Protein AF-A0A2E7Y4M9-F1 (afdb_monomer)

Solvent-accessible surface area (backbone atoms only — not comparable to full-atom values): 3893 Å² total; per-residue (Å²): 132,85,80,78,75,76,79,69,78,79,69,90,56,66,55,46,82,44,78,56,88,83,28,25,30,31,21,38,72,58,99,64,69,46,77,78,47,78,28,75,45,64,66,59,34,51,52,51,47,52,55,49,48,66,68,65,49,76,78,80,127

pLDDT: mean 78.56, std 20.92, range [37.0, 97.56]

Radius of gyration: 14.18 Å; Cα contacts (8 Å, |Δi|>4): 67; chains: 1; bounding box: 33×40×30 Å

Mean predicted aligned error: 9.39 Å

Nearest PDB structures (foldseek):
  2v43-assembly1_B  TM=4.639E-01  e=6.748E+00  Escherichia coli BL21(DE3)
  3qij-assembly2_B  TM=3.713E-01  e=3.276E+00  Homo sapiens
  4bv4-assembly1_R  TM=4.936E-01  e=4.260E+00  Drosophila melanogaster
  5xym-assembly1_O  TM=3.279E-01  e=4.858E+00  Mycolicibacterium smegmatis MC2 155

Sequence (61 aa):
MHSYQSPSSTSEKATMLLQIGNSWAVCTRTPVPIILARFPQRLDAVRWQQDHEARVRPQAA

Structure (mmCIF, N/CA/C/O backbone):
data_AF-A0A2E7Y4M9-F1
#
_entry.id   AF-A0A2E7Y4M9-F1
#
loop_
_atom_site.group_PDB
_atom_site.id
_atom_site.type_symbol
_atom_site.label_atom_id
_atom_site.label_alt_id
_atom_site.label_comp_id
_atom_site.label_asym_id
_atom_site.label_entity_id
_atom_site.label_seq_id
_atom_site.pdbx_PDB_ins_code
_atom_site.Cartn_x
_atom_site.Cartn_y
_atom_site.Cartn_z
_atom_site.occupancy
_atom_site.B_iso_or_equiv
_atom_site.auth_seq_id
_atom_site.auth_comp_id
_atom_site.auth_asym_id
_atom_site.auth_atom_id
_atom_site.pdbx_PDB_model_num
ATOM 1 N N . MET A 1 1 ? -14.709 32.860 -16.369 1.00 43.78 1 MET A N 1
ATOM 2 C CA . MET A 1 1 ? -14.437 31.590 -17.073 1.00 43.78 1 MET A CA 1
ATOM 3 C C . MET A 1 1 ? -13.877 30.616 -16.052 1.00 43.78 1 MET A C 1
ATOM 5 O O . MET A 1 1 ? -12.862 30.926 -15.446 1.00 43.78 1 MET A O 1
ATOM 9 N N . HIS A 1 2 ? -14.600 29.531 -15.767 1.00 42.38 2 HIS A N 1
ATOM 10 C CA . HIS A 1 2 ? -14.187 28.517 -14.795 1.00 42.38 2 HIS A CA 1
ATOM 11 C C . HIS A 1 2 ? -13.034 27.697 -15.381 1.00 42.38 2 HIS A C 1
ATOM 13 O O . HIS A 1 2 ? -13.201 27.049 -16.413 1.00 42.38 2 HIS A O 1
ATOM 19 N N . SER A 1 3 ? -11.871 27.748 -14.734 1.00 46.12 3 SER A N 1
ATOM 20 C CA . SER A 1 3 ? -10.742 26.871 -15.030 1.00 46.12 3 SER A CA 1
ATOM 21 C C . SER A 1 3 ? -11.147 25.440 -14.695 1.00 46.12 3 SER A C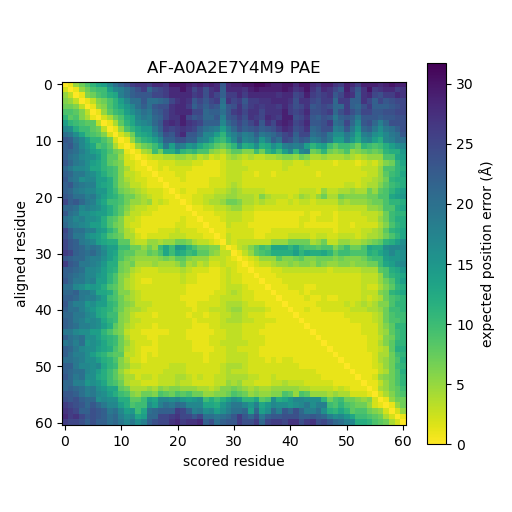 1
ATOM 23 O O . SER A 1 3 ? -11.231 25.073 -13.524 1.00 46.12 3 SER A O 1
ATOM 25 N N . TYR A 1 4 ? -11.427 24.637 -15.718 1.00 46.28 4 TYR A N 1
ATOM 26 C CA . TYR A 1 4 ? -11.535 23.194 -15.562 1.00 46.28 4 TYR A CA 1
ATOM 27 C C . TYR A 1 4 ? -10.159 22.678 -15.135 1.00 46.28 4 TYR A C 1
ATOM 29 O O . TYR A 1 4 ? -9.235 22.595 -15.940 1.00 46.28 4 TYR A O 1
ATOM 37 N N . GLN A 1 5 ? -10.007 22.388 -13.841 1.00 40.19 5 GLN A N 1
ATOM 38 C CA . GLN A 1 5 ? -8.942 21.522 -13.354 1.00 40.19 5 GLN A CA 1
ATOM 39 C C . GLN A 1 5 ? -9.032 20.215 -14.141 1.00 40.19 5 GLN A C 1
ATOM 41 O O . GLN A 1 5 ? -10.026 19.496 -14.038 1.00 40.19 5 GLN A O 1
ATOM 46 N N . SER A 1 6 ? -8.011 19.929 -14.948 1.00 37.00 6 SER A N 1
ATOM 47 C CA . SER A 1 6 ? -7.855 18.637 -15.607 1.00 37.00 6 SER A CA 1
ATOM 48 C C . SER A 1 6 ? -7.990 17.529 -14.557 1.00 37.00 6 SER A C 1
ATOM 50 O O . SER A 1 6 ? -7.269 17.574 -13.553 1.00 37.00 6 SER A O 1
ATOM 52 N N . PRO A 1 7 ? -8.892 16.547 -14.738 1.00 46.41 7 PRO A N 1
ATOM 53 C CA . PRO A 1 7 ? -8.959 15.417 -13.834 1.00 46.41 7 PRO A CA 1
ATOM 54 C C . PRO A 1 7 ? -7.613 14.698 -13.892 1.00 46.41 7 PRO A C 1
ATOM 56 O O . PRO A 1 7 ? -7.111 14.373 -14.966 1.00 46.41 7 PRO A O 1
ATOM 59 N N . SER A 1 8 ? -7.023 14.564 -12.706 1.00 39.28 8 SER A N 1
ATOM 60 C CA . SER A 1 8 ? -5.868 13.760 -12.331 1.00 39.28 8 SER A CA 1
ATOM 61 C C . SER A 1 8 ? -5.251 12.954 -13.471 1.00 39.28 8 SER A C 1
ATOM 63 O O . SER A 1 8 ? -5.820 11.950 -13.894 1.00 39.28 8 SER A O 1
ATOM 65 N N . SER A 1 9 ? -4.035 13.352 -13.870 1.00 40.62 9 SER A N 1
ATOM 66 C CA . SER A 1 9 ? -3.052 12.447 -14.473 1.00 40.62 9 SER A CA 1
ATOM 67 C C . SER A 1 9 ? -3.214 11.092 -13.792 1.00 40.62 9 SER A C 1
ATOM 69 O O . SER A 1 9 ? -3.059 11.007 -12.567 1.00 40.62 9 SER A O 1
ATOM 71 N N . THR A 1 10 ? -3.683 10.085 -14.534 1.00 47.53 10 THR A N 1
ATOM 72 C CA . THR A 1 10 ? -3.861 8.716 -14.055 1.00 47.53 10 THR A CA 1
ATOM 73 C C . THR A 1 10 ? -2.493 8.247 -13.619 1.00 47.53 10 THR A C 1
ATOM 75 O O . THR A 1 10 ? -1.717 7.748 -14.422 1.00 47.53 10 THR A O 1
ATOM 78 N N . SER A 1 11 ? -2.163 8.525 -12.360 1.00 51.81 11 SER A N 1
ATOM 79 C CA . SER A 1 11 ? -0.846 8.289 -11.800 1.00 51.81 11 SER A CA 1
ATOM 80 C C . SER A 1 11 ? -0.496 6.843 -12.128 1.00 51.81 11 SER A C 1
ATOM 82 O O . SER A 1 11 ? -1.272 5.971 -11.742 1.00 51.81 11 SER A O 1
ATOM 84 N N . GLU A 1 12 ? 0.593 6.581 -12.859 1.00 62.88 12 GLU A N 1
ATOM 85 C CA . GLU A 1 12 ? 1.094 5.245 -13.268 1.00 62.88 12 GLU A CA 1
ATOM 86 C C . GLU A 1 12 ? 1.601 4.427 -12.066 1.00 62.88 12 GLU A C 1
ATOM 88 O O . GLU A 1 12 ? 2.576 3.684 -12.100 1.00 62.88 12 GLU A O 1
ATOM 93 N N . LYS A 1 13 ? 0.962 4.640 -10.931 1.00 69.19 13 LYS A N 1
ATOM 94 C CA . LYS A 1 13 ? 1.232 4.036 -9.655 1.00 69.19 13 LYS A CA 1
ATOM 95 C C . LYS A 1 13 ? 0.735 2.604 -9.699 1.00 69.19 13 LYS A C 1
ATOM 97 O O . LYS A 1 13 ? -0.459 2.370 -9.905 1.00 69.19 13 LYS A O 1
ATOM 102 N N . ALA A 1 14 ? 1.658 1.668 -9.485 1.00 82.88 14 ALA A N 1
ATOM 103 C CA . ALA A 1 14 ? 1.376 0.238 -9.361 1.00 82.88 14 ALA A CA 1
ATOM 104 C C . ALA A 1 14 ? 0.518 -0.084 -8.125 1.00 82.88 14 ALA A C 1
ATOM 106 O O . ALA A 1 14 ? -0.057 -1.171 -8.031 1.00 82.88 14 ALA A O 1
ATOM 107 N N . THR A 1 15 ? 0.415 0.865 -7.189 1.00 90.69 15 THR A N 1
ATOM 108 C CA . THR A 1 15 ? -0.303 0.693 -5.931 1.00 90.69 15 THR A CA 1
ATOM 109 C C . THR A 1 15 ? -1.412 1.720 -5.731 1.00 90.69 15 THR A C 1
ATOM 111 O O . THR A 1 15 ? -1.420 2.797 -6.330 1.00 90.69 15 THR A O 1
ATOM 114 N N . MET A 1 16 ? -2.369 1.387 -4.869 1.00 92.31 16 MET A N 1
ATOM 115 C CA . MET A 1 16 ? -3.456 2.260 -4.439 1.00 92.31 16 MET A CA 1
ATOM 116 C C . MET A 1 16 ? -3.764 2.079 -2.950 1.00 92.31 16 MET A C 1
ATOM 118 O O . MET A 1 16 ? -3.416 1.064 -2.345 1.00 92.31 16 MET A O 1
ATOM 122 N N . LEU A 1 17 ? -4.442 3.069 -2.368 1.00 93.12 17 LEU A N 1
ATOM 123 C CA . LEU A 1 17 ? -4.887 3.048 -0.977 1.00 93.12 17 LEU A CA 1
ATOM 124 C C . LEU A 1 17 ? -6.360 2.656 -0.883 1.00 93.12 17 LEU A C 1
ATOM 126 O O . LEU A 1 17 ? -7.203 3.252 -1.552 1.00 93.12 17 LEU A O 1
ATOM 130 N N . LEU A 1 18 ? -6.664 1.704 -0.005 1.00 92.88 18 LEU A N 1
ATOM 131 C CA . LEU A 1 18 ? -8.018 1.276 0.337 1.00 92.88 18 LEU A CA 1
ATOM 132 C C . LEU A 1 18 ? -8.252 1.457 1.835 1.00 92.88 18 LEU A C 1
ATOM 134 O O . LE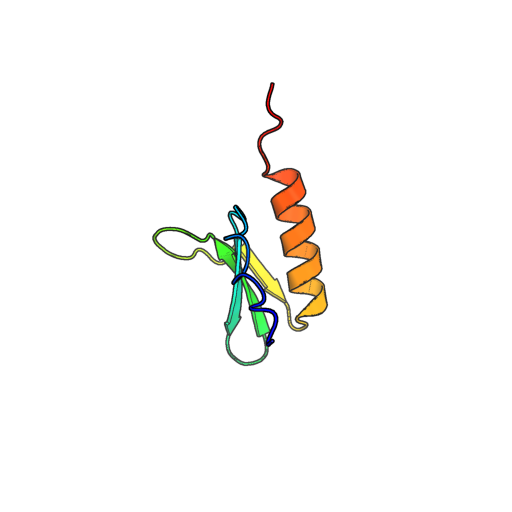U A 1 18 ? -7.420 1.062 2.649 1.00 92.88 18 LEU A O 1
ATOM 138 N N . GLN A 1 19 ? -9.396 2.017 2.218 1.00 93.88 19 GLN A N 1
ATOM 139 C CA . GLN A 1 19 ? -9.824 2.020 3.615 1.00 93.88 19 GLN A CA 1
ATOM 140 C C . GLN A 1 19 ? -10.556 0.704 3.925 1.00 93.88 19 GLN A C 1
ATOM 142 O O . GLN A 1 19 ? -11.498 0.337 3.228 1.00 93.88 19 GLN A O 1
ATOM 147 N N . ILE A 1 20 ? -10.126 -0.006 4.971 1.00 90.50 20 ILE A N 1
ATOM 148 C CA . ILE A 1 20 ? -10.719 -1.263 5.448 1.00 90.50 20 ILE A CA 1
ATOM 149 C C . ILE A 1 20 ? -11.057 -1.093 6.930 1.00 90.50 20 ILE A C 1
ATOM 151 O O . ILE A 1 20 ? -10.164 -1.093 7.787 1.00 90.50 20 ILE A O 1
ATOM 155 N N . GLY A 1 21 ? -12.345 -0.929 7.237 1.00 93.06 21 GLY A N 1
ATOM 156 C CA . GLY A 1 21 ? -12.794 -0.525 8.570 1.00 93.06 21 GLY A CA 1
ATOM 157 C C . GLY A 1 21 ? -12.121 0.786 8.998 1.00 93.06 21 GLY A C 1
ATOM 158 O O . GLY A 1 21 ? -12.153 1.776 8.268 1.00 93.06 21 GLY A O 1
ATOM 159 N N . ASN A 1 22 ? -11.445 0.760 10.149 1.00 94.75 22 ASN A N 1
ATOM 160 C CA . ASN A 1 22 ? -10.697 1.904 10.693 1.00 94.75 22 ASN A CA 1
ATOM 161 C C . ASN A 1 22 ? -9.214 1.929 10.275 1.00 94.75 22 ASN A C 1
ATOM 163 O O . ASN A 1 22 ? -8.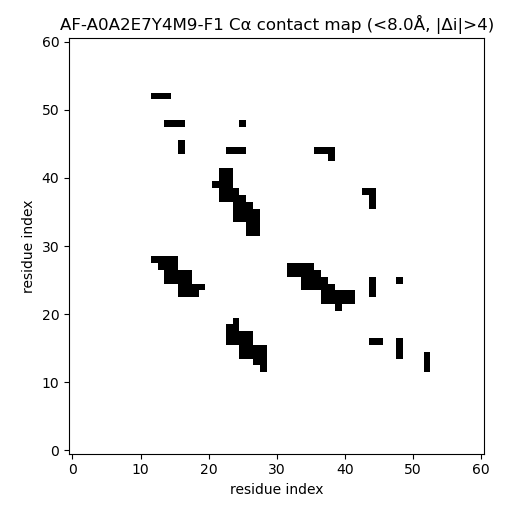434 2.697 10.827 1.00 94.75 22 ASN A O 1
ATOM 167 N N . SER A 1 23 ? -8.805 1.069 9.340 1.00 96.25 23 SER A N 1
ATOM 168 C CA . SER A 1 23 ? -7.415 0.952 8.880 1.00 96.25 23 SER A CA 1
ATOM 169 C C . SER A 1 23 ? -7.279 1.298 7.400 1.00 96.25 23 SER A C 1
ATOM 171 O O . SER A 1 23 ? -8.249 1.246 6.647 1.00 96.25 23 SER A O 1
ATOM 173 N N . TRP A 1 24 ? -6.060 1.607 6.976 1.00 97.56 24 TRP A N 1
ATOM 174 C CA . TRP A 1 24 ? -5.685 1.875 5.593 1.00 97.56 24 TRP A CA 1
ATOM 175 C C . TRP A 1 24 ? -4.787 0.760 5.075 1.00 97.56 24 TRP A C 1
ATOM 177 O O . TRP A 1 24 ? -3.825 0.373 5.731 1.00 97.56 24 TRP A O 1
ATOM 187 N N . ALA A 1 25 ? -5.095 0.236 3.899 1.00 96.19 25 ALA A N 1
ATOM 188 C CA . ALA A 1 25 ? -4.318 -0.782 3.217 1.00 96.19 25 ALA A CA 1
ATOM 189 C C . ALA A 1 25 ? -3.698 -0.200 1.947 1.00 96.19 25 ALA A C 1
ATOM 191 O O . ALA A 1 25 ? -4.370 0.503 1.192 1.00 96.19 25 ALA A O 1
ATOM 192 N N . VAL A 1 26 ? -2.431 -0.520 1.702 1.00 95.38 26 VAL A N 1
ATOM 193 C CA . VAL A 1 26 ? -1.790 -0.312 0.401 1.00 95.38 26 VAL A CA 1
ATOM 194 C C . VAL A 1 26 ? -1.937 -1.612 -0.379 1.00 95.38 26 VAL A C 1
ATOM 196 O O . VAL A 1 26 ? -1.622 -2.681 0.146 1.00 95.38 26 VAL A O 1
ATOM 199 N N . CYS A 1 27 ? -2.428 -1.545 -1.610 1.00 94.06 27 CYS A N 1
ATOM 200 C CA . CYS A 1 27 ? -2.664 -2.721 -2.444 1.00 94.06 27 CYS A CA 1
ATOM 201 C C . CYS A 1 27 ? -2.232 -2.500 -3.893 1.00 94.06 27 CYS A C 1
ATOM 203 O O . CYS A 1 27 ? -2.087 -1.359 -4.333 1.00 94.06 27 CYS A O 1
ATOM 205 N N . THR A 1 28 ? -2.012 -3.590 -4.627 1.00 91.00 28 THR A N 1
ATOM 206 C CA . THR A 1 28 ? -1.739 -3.546 -6.069 1.00 91.00 28 THR A CA 1
ATOM 207 C C . THR A 1 28 ? -2.975 -3.119 -6.854 1.00 91.00 28 THR A C 1
ATOM 209 O O . THR A 1 28 ? -4.112 -3.330 -6.429 1.00 91.00 28 THR A O 1
ATOM 212 N N . ARG A 1 29 ? -2.756 -2.521 -8.027 1.00 83.75 29 ARG A N 1
ATOM 213 C CA . ARG A 1 29 ? -3.846 -1.972 -8.842 1.00 83.75 29 ARG A CA 1
ATOM 214 C C . ARG A 1 29 ? -4.518 -2.964 -9.799 1.00 83.75 29 ARG A C 1
ATOM 216 O O . ARG A 1 29 ? -5.501 -2.585 -10.425 1.00 83.75 29 ARG A O 1
ATOM 223 N N . THR A 1 30 ? -4.023 -4.195 -9.954 1.00 73.50 30 THR A N 1
ATOM 224 C CA . THR A 1 30 ? -4.459 -5.088 -11.046 1.00 73.50 30 THR A CA 1
ATOM 225 C C . THR A 1 30 ? -4.289 -6.583 -10.757 1.00 73.50 30 THR A C 1
ATOM 227 O O . THR A 1 30 ? -3.399 -6.975 -10.001 1.00 73.50 30 THR A O 1
ATOM 230 N N . PRO A 1 31 ? -5.057 -7.442 -11.458 1.00 68.56 31 PRO A N 1
ATOM 231 C CA . PRO A 1 31 ? -6.514 -7.369 -11.651 1.00 68.56 31 PRO A CA 1
ATOM 232 C C . PRO A 1 31 ? -7.283 -7.779 -10.380 1.00 68.56 31 PRO A C 1
ATOM 234 O O . PRO A 1 31 ? -8.462 -7.472 -10.238 1.00 68.56 31 PRO A O 1
ATOM 237 N N . VAL A 1 32 ? -6.603 -8.433 -9.438 1.00 83.19 32 VAL A N 1
ATOM 238 C CA . VAL A 1 32 ? -7.090 -8.722 -8.091 1.00 83.19 32 VAL A CA 1
ATOM 239 C C . VAL A 1 32 ? -6.221 -7.907 -7.136 1.00 83.19 32 VAL A C 1
ATOM 241 O O . VAL A 1 32 ? -5.012 -8.138 -7.104 1.00 83.19 32 VAL A O 1
ATOM 244 N N . PRO A 1 33 ? -6.780 -6.942 -6.385 1.00 84.31 33 PRO A N 1
ATOM 245 C CA . PRO A 1 33 ? -5.997 -6.151 -5.447 1.00 84.31 33 PRO A CA 1
ATOM 246 C C . PRO A 1 33 ? -5.387 -7.052 -4.373 1.00 84.31 33 PRO A C 1
ATOM 248 O O . PRO A 1 33 ? -6.102 -7.670 -3.584 1.00 84.31 33 PRO A O 1
ATOM 251 N N . ILE A 1 34 ? -4.059 -7.118 -4.327 1.00 90.50 34 ILE A N 1
ATOM 252 C CA . ILE A 1 34 ? -3.331 -7.823 -3.272 1.00 90.50 34 ILE A CA 1
ATOM 253 C C . ILE A 1 34 ? -2.931 -6.787 -2.231 1.00 90.50 34 ILE A C 1
ATOM 255 O O . ILE A 1 34 ? -2.283 -5.794 -2.563 1.00 90.50 34 ILE A O 1
ATOM 259 N N . ILE A 1 35 ? -3.318 -7.007 -0.973 1.00 93.62 35 ILE A N 1
ATOM 260 C CA . ILE A 1 35 ? -2.890 -6.157 0.141 1.00 93.62 35 ILE A CA 1
ATOM 261 C C . ILE A 1 35 ? -1.395 -6.383 0.366 1.00 93.62 35 ILE A C 1
ATOM 263 O O . ILE A 1 35 ? -0.973 -7.484 0.706 1.00 93.62 35 ILE A O 1
ATOM 267 N N . LEU A 1 36 ? -0.611 -5.322 0.200 1.00 93.69 36 LEU A N 1
ATOM 268 C CA . LEU A 1 36 ? 0.831 -5.326 0.430 1.00 93.69 36 LEU A CA 1
ATOM 269 C C . LEU A 1 36 ? 1.159 -4.982 1.886 1.00 93.69 36 LEU A C 1
ATOM 271 O O . LEU A 1 36 ? 2.065 -5.562 2.475 1.00 93.69 36 LEU A O 1
ATOM 275 N N . ALA A 1 37 ? 0.415 -4.037 2.469 1.00 95.25 37 ALA A N 1
ATOM 276 C CA . ALA A 1 37 ? 0.609 -3.579 3.841 1.00 95.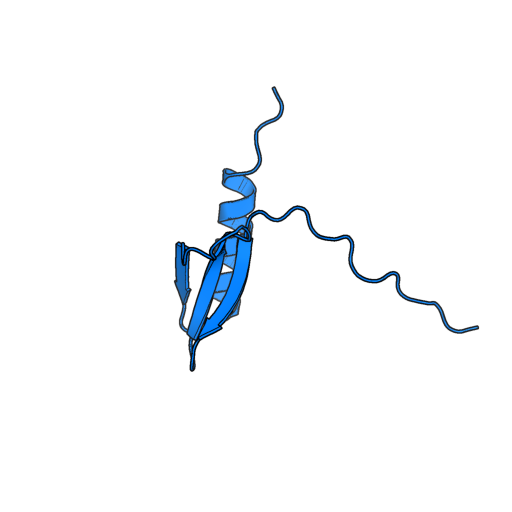25 37 ALA A CA 1
ATOM 277 C C . ALA A 1 37 ? -0.672 -2.946 4.415 1.00 95.25 37 ALA A C 1
ATOM 279 O O . ALA A 1 37 ? -1.523 -2.461 3.664 1.00 95.25 37 ALA A O 1
ATOM 280 N N . ARG A 1 38 ? -0.806 -2.931 5.750 1.00 96.56 38 ARG A N 1
ATOM 281 C CA . ARG A 1 38 ? -1.912 -2.290 6.487 1.00 96.56 38 ARG A CA 1
ATOM 282 C C . ARG A 1 38 ? -1.379 -1.374 7.581 1.00 96.56 38 ARG A C 1
ATOM 284 O O . ARG A 1 38 ? -0.439 -1.728 8.282 1.00 96.56 38 ARG A O 1
ATOM 291 N N . PHE A 1 39 ? -2.045 -0.242 7.761 1.00 97.06 39 PHE A N 1
ATOM 292 C CA . PHE A 1 39 ? -1.671 0.807 8.698 1.00 97.06 39 PHE A CA 1
ATOM 293 C C . PHE A 1 39 ? -2.912 1.334 9.426 1.00 97.06 39 PHE A C 1
ATOM 295 O O . PHE A 1 39 ? -3.971 1.471 8.809 1.00 97.06 39 PHE A O 1
ATOM 302 N N . PRO A 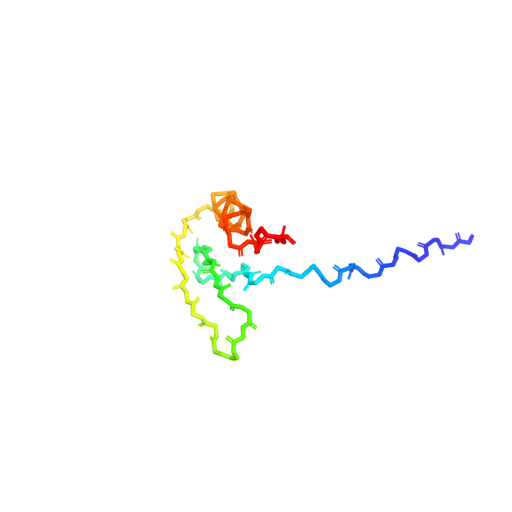1 40 ? -2.817 1.664 10.722 1.00 96.19 40 PRO A N 1
ATOM 303 C CA . PRO A 1 40 ? -3.909 2.326 11.433 1.00 96.19 40 PRO A CA 1
ATOM 304 C C . PRO A 1 40 ? -4.093 3.779 10.967 1.00 96.1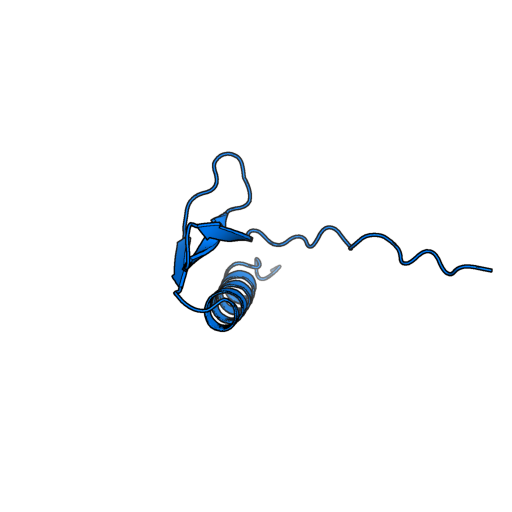9 40 PRO A C 1
ATOM 306 O O . PRO A 1 40 ? -5.214 4.277 10.925 1.00 96.19 40 PRO A O 1
ATOM 309 N N . GLN A 1 41 ? -3.010 4.456 10.573 1.00 96.44 41 GLN A N 1
ATOM 310 C CA . GLN A 1 41 ? -3.035 5.850 10.139 1.00 96.44 41 GLN A CA 1
ATOM 311 C C . GLN A 1 41 ? -2.859 5.972 8.623 1.00 96.44 41 GLN A C 1
ATOM 313 O O . GLN A 1 41 ? -2.021 5.310 8.013 1.00 96.44 41 GLN A O 1
ATOM 318 N N . ARG A 1 42 ? -3.623 6.884 8.009 1.00 94.69 42 ARG A N 1
ATOM 319 C CA . ARG A 1 42 ? -3.540 7.163 6.566 1.00 94.69 42 ARG A CA 1
ATOM 320 C C . ARG A 1 42 ? -2.161 7.677 6.154 1.00 94.69 42 ARG A C 1
ATOM 322 O O . ARG A 1 42 ? -1.681 7.327 5.082 1.00 94.69 42 ARG A O 1
ATOM 329 N N . LEU A 1 43 ? -1.551 8.526 6.984 1.00 96.81 43 LEU A N 1
ATOM 330 C CA . LEU A 1 43 ? -0.275 9.171 6.672 1.00 96.81 43 LEU A CA 1
ATOM 331 C C . LEU A 1 43 ? 0.848 8.143 6.488 1.00 96.81 43 LEU A C 1
ATOM 333 O O . LEU A 1 43 ? 1.612 8.246 5.532 1.00 96.81 43 LEU A O 1
ATOM 337 N N . ASP A 1 44 ? 0.895 7.127 7.348 1.00 97.12 44 ASP A N 1
ATOM 338 C CA . ASP A 1 44 ? 1.887 6.053 7.262 1.00 97.12 44 ASP A CA 1
ATOM 339 C C . ASP A 1 44 ? 1.680 5.199 6.011 1.00 97.12 44 ASP A C 1
ATOM 341 O O . ASP A 1 44 ? 2.642 4.893 5.308 1.00 97.12 44 ASP A O 1
ATOM 345 N N . ALA A 1 45 ? 0.422 4.899 5.669 1.00 96.12 45 ALA A N 1
ATOM 346 C CA . ALA A 1 45 ? 0.093 4.184 4.440 1.00 96.12 45 ALA A CA 1
ATOM 347 C C . ALA A 1 45 ? 0.544 4.952 3.189 1.00 96.12 45 ALA A C 1
ATOM 349 O O . ALA A 1 45 ? 1.102 4.356 2.273 1.00 96.12 45 ALA A O 1
ATOM 350 N N . VAL A 1 46 ? 0.346 6.276 3.159 1.00 94.75 46 VAL A N 1
ATOM 351 C CA . VAL A 1 46 ? 0.796 7.139 2.054 1.00 94.75 46 VAL A CA 1
ATOM 352 C C . VAL A 1 46 ? 2.320 7.149 1.944 1.00 94.75 46 VAL A C 1
ATOM 354 O O . VAL A 1 46 ? 2.843 6.992 0.844 1.00 94.75 46 VAL A O 1
ATOM 357 N N . ARG A 1 47 ? 3.033 7.318 3.065 1.00 96.19 47 ARG A N 1
ATOM 358 C CA . ARG A 1 47 ? 4.505 7.316 3.083 1.00 96.19 47 ARG A CA 1
ATOM 359 C C . ARG A 1 47 ? 5.056 5.992 2.571 1.00 96.19 47 ARG A C 1
ATOM 361 O O . ARG A 1 47 ? 5.865 5.978 1.651 1.00 96.19 47 ARG A O 1
ATOM 368 N N . TRP A 1 48 ? 4.534 4.884 3.092 1.00 95.12 48 TRP A N 1
ATOM 369 C CA . TRP A 1 48 ? 4.929 3.556 2.641 1.00 95.12 48 TRP A CA 1
ATOM 370 C C . TRP A 1 48 ? 4.632 3.347 1.153 1.00 95.12 48 TRP A C 1
ATOM 372 O O . TRP A 1 48 ? 5.473 2.821 0.431 1.00 95.12 48 TRP A O 1
ATOM 382 N N . GLN A 1 49 ? 3.461 3.786 0.674 1.00 93.69 49 GLN A N 1
ATOM 383 C CA . GLN A 1 49 ? 3.083 3.692 -0.737 1.00 93.69 49 GLN A CA 1
ATOM 384 C C . GLN A 1 49 ? 4.092 4.411 -1.643 1.00 93.69 49 GLN A C 1
ATOM 386 O O . GLN A 1 49 ? 4.521 3.858 -2.653 1.00 93.69 49 GLN A O 1
ATOM 391 N N . GLN A 1 50 ? 4.481 5.633 -1.276 1.00 92.31 50 GLN A N 1
ATOM 392 C CA . GLN A 1 50 ? 5.454 6.431 -2.024 1.00 92.31 50 GLN A CA 1
ATOM 393 C C . GLN A 1 50 ? 6.832 5.766 -2.050 1.00 92.31 50 GLN A C 1
ATOM 395 O O . GLN A 1 50 ? 7.426 5.646 -3.121 1.00 92.31 50 GLN A O 1
ATOM 400 N N . ASP A 1 51 ? 7.306 5.282 -0.901 1.00 92.75 51 ASP A N 1
ATOM 401 C CA . ASP A 1 51 ? 8.586 4.578 -0.796 1.00 92.75 51 ASP A CA 1
ATOM 402 C C . ASP A 1 51 ? 8.588 3.284 -1.616 1.00 92.75 51 ASP A C 1
ATOM 404 O O . ASP A 1 51 ? 9.565 2.963 -2.294 1.00 92.75 51 ASP A O 1
ATOM 408 N N . HIS A 1 52 ? 7.487 2.533 -1.574 1.00 90.56 52 HIS A N 1
ATOM 409 C CA . HIS A 1 52 ? 7.324 1.305 -2.341 1.00 90.56 52 HIS A CA 1
ATOM 410 C C . HIS A 1 52 ? 7.337 1.584 -3.846 1.00 90.56 52 HIS A C 1
ATOM 412 O O . HIS A 1 52 ? 8.060 0.930 -4.591 1.00 90.56 52 HIS A O 1
ATOM 418 N N . GLU A 1 53 ? 6.599 2.593 -4.302 1.00 88.88 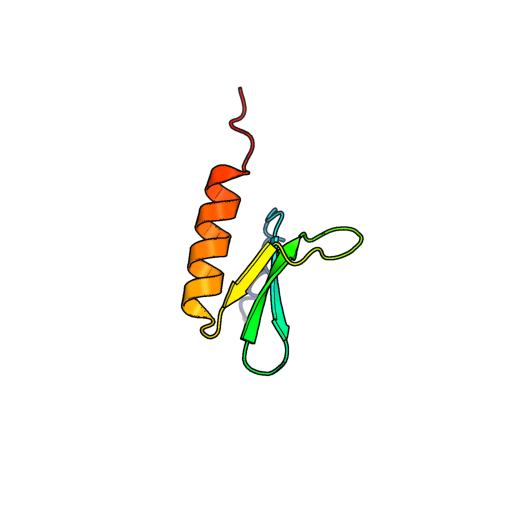53 GLU A N 1
ATOM 419 C CA . GLU A 1 53 ? 6.582 2.987 -5.7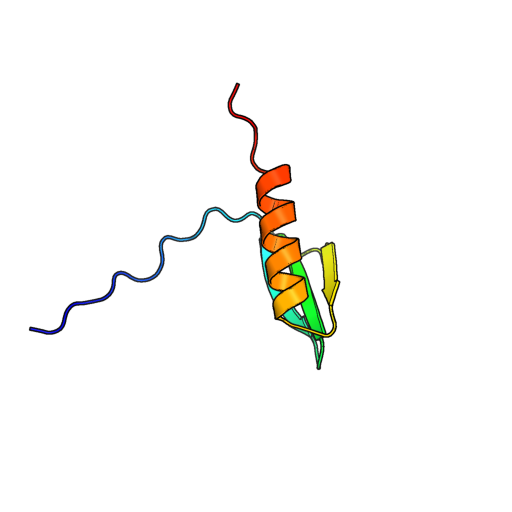11 1.00 88.88 53 GLU A CA 1
ATOM 420 C C . GLU A 1 53 ? 7.937 3.496 -6.195 1.00 88.88 53 GLU A C 1
ATOM 422 O O . GLU A 1 53 ? 8.325 3.188 -7.319 1.00 88.88 53 GLU A O 1
ATOM 427 N N . ALA A 1 54 ? 8.685 4.219 -5.357 1.00 86.94 54 ALA A N 1
ATOM 428 C CA . ALA A 1 54 ? 10.041 4.650 -5.682 1.00 86.94 54 ALA A CA 1
ATOM 429 C C . ALA A 1 54 ? 11.005 3.464 -5.860 1.00 86.94 54 ALA A C 1
ATOM 431 O O . ALA A 1 54 ? 11.898 3.528 -6.700 1.00 86.94 54 ALA A O 1
ATOM 432 N N . ARG A 1 55 ? 10.812 2.376 -5.100 1.00 83.25 55 ARG A N 1
ATOM 433 C CA . ARG A 1 55 ? 11.623 1.148 -5.189 1.00 83.25 55 ARG A CA 1
ATOM 434 C C . ARG A 1 55 ? 11.230 0.248 -6.357 1.00 83.25 55 ARG A C 1
ATOM 436 O O . ARG A 1 55 ? 12.092 -0.410 -6.925 1.00 83.25 55 ARG A O 1
ATOM 443 N N . VAL A 1 56 ? 9.936 0.177 -6.669 1.00 77.31 56 VAL A N 1
ATOM 444 C CA . VAL A 1 56 ? 9.390 -0.709 -7.710 1.00 77.31 56 VAL A CA 1
ATOM 445 C C . VAL A 1 56 ? 9.435 -0.068 -9.095 1.00 77.31 56 VAL A C 1
ATOM 447 O O . VAL A 1 56 ? 9.353 -0.787 -10.090 1.00 77.31 56 VAL A O 1
ATOM 450 N N . ARG A 1 57 ? 9.589 1.262 -9.200 1.00 63.47 57 ARG A N 1
ATOM 451 C CA . ARG A 1 57 ? 9.770 1.912 -10.501 1.00 63.47 57 ARG A CA 1
ATOM 452 C C . ARG A 1 57 ? 10.975 1.261 -11.196 1.00 63.47 57 ARG A C 1
ATOM 454 O O . ARG A 1 57 ? 12.063 1.292 -10.619 1.00 63.47 57 ARG A O 1
ATOM 461 N N . PRO A 1 58 ? 10.809 0.665 -12.393 1.00 55.56 58 PRO A N 1
ATOM 462 C CA . PRO A 1 58 ? 11.937 0.110 -13.121 1.00 55.56 58 PRO A CA 1
ATOM 463 C C . PRO A 1 58 ? 12.963 1.229 -13.281 1.00 55.56 58 PRO A C 1
ATOM 465 O O . PRO A 1 58 ? 12.627 2.292 -13.810 1.00 55.56 58 PRO A O 1
ATOM 468 N N . GLN A 1 59 ? 14.187 1.027 -12.790 1.00 50.69 59 GLN A N 1
ATOM 469 C CA . GLN A 1 59 ? 15.312 1.821 -13.267 1.00 50.69 59 GLN A CA 1
ATOM 470 C C . GLN A 1 59 ? 15.380 1.532 -14.763 1.00 50.69 59 GLN A C 1
ATOM 472 O O . GLN A 1 59 ? 15.772 0.439 -15.161 1.00 50.69 59 GLN A O 1
ATOM 477 N N . ALA A 1 60 ? 14.869 2.460 -15.572 1.00 46.22 60 ALA A N 1
ATOM 478 C CA . ALA A 1 60 ? 15.077 2.427 -17.005 1.00 46.22 60 ALA A CA 1
ATOM 479 C C . ALA A 1 60 ? 16.594 2.364 -17.211 1.00 46.22 60 ALA A C 1
ATOM 481 O O . ALA A 1 60 ? 17.305 3.280 -16.789 1.00 46.22 60 ALA A O 1
ATOM 482 N N . ALA A 1 61 ? 17.054 1.219 -17.712 1.00 39.19 61 ALA A N 1
ATOM 483 C CA . ALA A 1 61 ? 18.425 1.003 -18.142 1.00 39.19 61 ALA A CA 1
ATO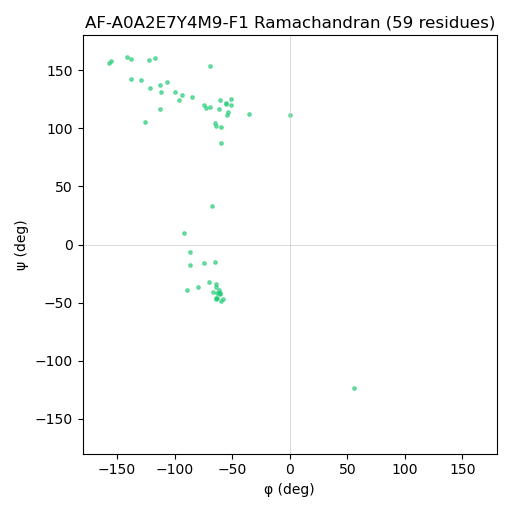M 484 C C . ALA A 1 61 ? 18.747 1.896 -19.344 1.00 39.19 61 ALA A C 1
ATOM 486 O O . ALA A 1 61 ? 17.815 2.155 -20.144 1.00 39.19 61 ALA A O 1
#

Foldseek 3Di:
DDPPPDPDPPPPQQWDWDDDPQKIFIFGDDDDTDTPDIGNDPVVRVVVSVVVSVVPPPPPD

Secondary structure (DSSP, 8-state):
-------------SEEEEEETTEEEEEE-SSSPPEEEEESSHHHHHHHHHHHHHHHS----